Protein AF-A0A1B0TI83-F1 (afdb_monomer_lite)

Sequence (67 aa):
MKQVINSKKMYHKLNPKILYYMYTYGEVVGYKNIYKEDKVIIIQFYDLTRIWILNSELKYFIKNIEK

Structure (mmCIF, N/CA/C/O backbone):
data_AF-A0A1B0TI83-F1
#
_entry.id   AF-A0A1B0TI83-F1
#
loop_
_atom_site.group_PDB
_atom_site.id
_atom_site.type_symbol
_atom_site.label_atom_id
_atom_site.label_alt_id
_atom_site.label_comp_id
_atom_site.label_asym_id
_atom_site.label_entity_id
_atom_site.label_seq_id
_atom_site.pdbx_PDB_ins_code
_atom_site.Cartn_x
_atom_site.Cartn_y
_atom_site.Cartn_z
_atom_site.occupancy
_atom_site.B_iso_or_equiv
_atom_site.auth_seq_id
_atom_site.auth_comp_id
_atom_site.auth_asym_id
_atom_site.auth_atom_id
_atom_site.pdbx_PDB_model_num
ATOM 1 N N . MET A 1 1 ? 5.03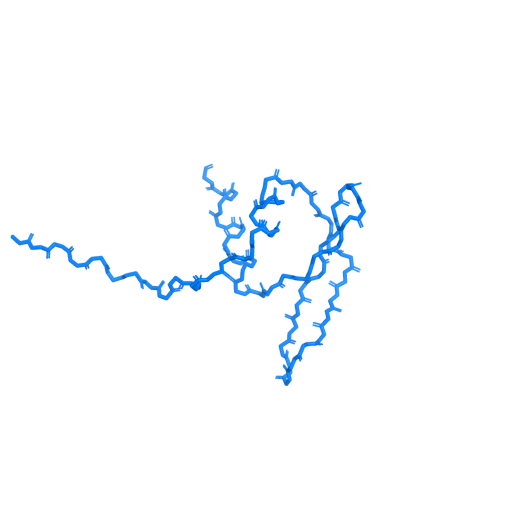9 -14.696 38.049 1.00 35.38 1 MET A N 1
ATOM 2 C CA . MET A 1 1 ? 4.386 -13.464 37.546 1.00 35.38 1 MET A CA 1
ATOM 3 C C . MET A 1 1 ? 4.318 -13.530 36.027 1.00 35.38 1 MET A C 1
ATOM 5 O O . MET A 1 1 ? 5.361 -13.603 35.394 1.00 35.38 1 MET A O 1
ATOM 9 N N . LYS A 1 2 ? 3.114 -13.592 35.444 1.00 41.22 2 LYS A N 1
ATOM 10 C CA . LYS A 1 2 ? 2.920 -13.578 33.984 1.00 41.22 2 LYS A CA 1
ATOM 11 C C . LYS A 1 2 ? 2.906 -12.123 33.509 1.00 41.22 2 LYS A C 1
ATOM 13 O O . LYS A 1 2 ? 2.038 -11.365 33.926 1.00 41.22 2 LYS A O 1
ATOM 18 N N . GLN A 1 3 ? 3.858 -11.739 32.661 1.00 35.75 3 GLN A N 1
ATOM 19 C CA . GLN A 1 3 ? 3.820 -10.446 31.977 1.00 35.75 3 GLN A CA 1
ATOM 20 C C . GLN A 1 3 ? 2.742 -10.505 30.889 1.00 35.75 3 GLN A C 1
ATOM 22 O O . GLN A 1 3 ? 2.860 -11.265 29.929 1.00 35.75 3 GLN A O 1
ATOM 27 N N . VAL A 1 4 ? 1.667 -9.736 31.061 1.00 44.56 4 VAL A N 1
ATOM 28 C CA . VAL A 1 4 ? 0.630 -9.561 30.040 1.00 44.56 4 VAL A CA 1
ATOM 29 C C . VAL A 1 4 ? 1.081 -8.429 29.127 1.00 44.56 4 VAL A C 1
ATOM 31 O O . VAL A 1 4 ? 0.975 -7.253 29.467 1.00 44.56 4 VAL A O 1
ATOM 34 N N . ILE A 1 5 ? 1.624 -8.790 27.967 1.00 39.84 5 ILE A N 1
ATOM 35 C CA . ILE A 1 5 ? 1.928 -7.834 26.904 1.00 39.84 5 ILE A CA 1
ATOM 36 C C . ILE A 1 5 ? 0.588 -7.417 26.297 1.00 39.84 5 ILE A C 1
ATOM 38 O O . ILE A 1 5 ? -0.038 -8.173 25.556 1.00 39.84 5 ILE A O 1
ATOM 42 N N . ASN A 1 6 ? 0.122 -6.219 26.648 1.00 41.53 6 ASN A N 1
ATOM 43 C CA . ASN A 1 6 ? -1.066 -5.621 26.056 1.00 41.53 6 ASN A CA 1
ATOM 44 C C . ASN A 1 6 ? -0.726 -5.228 24.610 1.00 41.53 6 ASN A C 1
ATOM 46 O O . ASN A 1 6 ? -0.158 -4.163 24.351 1.00 41.53 6 ASN A O 1
ATOM 50 N N . SER A 1 7 ? -0.985 -6.135 23.666 1.00 39.41 7 SER A N 1
ATOM 51 C CA . SER A 1 7 ? -0.828 -5.863 22.242 1.00 39.41 7 SER A CA 1
ATOM 52 C C . SER A 1 7 ? -1.846 -4.791 21.852 1.00 39.41 7 SER A C 1
ATOM 54 O O . SER A 1 7 ? -3.026 -5.052 21.635 1.00 39.41 7 SER A O 1
ATOM 56 N N . LYS A 1 8 ? -1.398 -3.530 21.809 1.00 43.88 8 LYS A N 1
ATOM 57 C CA . LYS A 1 8 ? -2.143 -2.428 21.187 1.00 43.88 8 LYS A CA 1
ATOM 58 C C . LYS A 1 8 ? -2.664 -2.920 19.836 1.00 43.88 8 LYS A C 1
ATOM 60 O O . LYS A 1 8 ? -1.836 -3.134 18.958 1.00 43.88 8 LYS A O 1
ATOM 65 N N . LYS A 1 9 ? -3.989 -3.120 19.718 1.00 45.34 9 LYS A N 1
ATOM 66 C CA . LYS A 1 9 ? -4.758 -3.441 18.496 1.00 45.34 9 LYS A CA 1
ATOM 67 C C . LYS A 1 9 ? -3.855 -3.774 17.306 1.00 45.34 9 LYS A C 1
ATOM 69 O O . LYS A 1 9 ? -3.550 -2.911 16.484 1.00 45.34 9 LYS A O 1
ATOM 74 N N . MET A 1 10 ? -3.399 -5.018 17.239 1.00 44.41 10 MET A N 1
ATOM 75 C CA . MET A 1 10 ? -2.749 -5.516 16.038 1.00 44.41 10 MET A CA 1
ATOM 76 C C . MET A 1 10 ? -3.839 -5.535 14.962 1.00 44.41 10 MET A C 1
ATOM 78 O O . MET A 1 10 ? -4.833 -6.241 15.116 1.00 44.41 10 MET A O 1
ATOM 82 N N . TYR A 1 11 ? -3.733 -4.679 13.941 1.00 53.09 11 TYR A N 1
ATOM 83 C CA . TYR A 1 11 ? -4.675 -4.666 12.820 1.00 53.09 11 TYR A CA 1
ATOM 84 C C . TYR A 1 11 ? -4.696 -6.080 12.228 1.00 53.09 11 TYR A C 1
ATOM 86 O O . TYR A 1 11 ? -3.703 -6.546 11.679 1.00 53.09 11 TYR A O 1
ATOM 94 N N . HIS A 1 12 ? -5.791 -6.804 12.461 1.00 54.47 12 HIS A N 1
ATOM 95 C CA . HIS A 1 12 ? -5.772 -8.267 12.553 1.00 54.47 12 HIS A CA 1
ATOM 96 C C . HIS A 1 12 ? -5.454 -9.018 11.251 1.00 54.47 12 HIS A C 1
ATOM 98 O O . HIS A 1 12 ? -5.256 -10.228 11.307 1.00 54.47 12 HIS A O 1
ATOM 104 N N . LYS A 1 13 ? -5.377 -8.347 10.097 1.00 64.62 13 LYS A N 1
ATOM 105 C CA . LYS A 1 13 ? -4.974 -8.950 8.821 1.00 64.62 13 LYS A CA 1
ATOM 106 C C . LYS A 1 13 ? -4.322 -7.893 7.932 1.00 64.62 13 LYS A C 1
ATOM 108 O O . LYS A 1 13 ? -5.018 -7.222 7.179 1.00 64.62 13 LYS A O 1
ATOM 113 N N . LEU A 1 14 ? -2.998 -7.755 8.013 1.00 68.06 14 LEU A N 1
ATOM 114 C CA . LEU A 1 14 ? -2.239 -7.123 6.929 1.00 68.06 14 LEU A CA 1
ATOM 115 C C . LEU A 1 14 ? -2.528 -7.896 5.641 1.00 68.06 14 LEU A C 1
ATOM 117 O O . LEU A 1 14 ? -2.485 -9.130 5.632 1.00 68.06 14 LEU A O 1
ATOM 121 N N . ASN A 1 15 ? -2.845 -7.183 4.564 1.00 74.38 15 ASN A N 1
ATOM 122 C CA . ASN A 1 15 ? -3.046 -7.821 3.273 1.00 74.38 15 ASN A CA 1
ATOM 123 C C . ASN A 1 15 ? -1.739 -8.528 2.846 1.00 74.38 15 ASN A C 1
ATOM 125 O O . ASN A 1 15 ? -0.696 -7.874 2.799 1.00 74.38 15 ASN A O 1
ATOM 129 N N . PRO A 1 16 ? -1.752 -9.829 2.498 1.00 77.94 16 PRO A N 1
ATOM 130 C CA . PRO A 1 16 ? -0.544 -10.540 2.074 1.00 77.94 16 PRO A CA 1
ATOM 131 C C . PRO A 1 16 ? 0.171 -9.884 0.888 1.00 77.94 16 PRO A C 1
ATOM 133 O O . PRO A 1 16 ? 1.394 -9.933 0.807 1.00 77.94 16 PRO A O 1
ATOM 136 N N . LYS A 1 17 ? -0.575 -9.214 -0.005 1.00 78.19 17 LYS A N 1
ATOM 137 C CA . LYS A 1 17 ? 0.023 -8.435 -1.097 1.00 78.19 17 LYS A CA 1
ATOM 138 C C . LYS A 1 17 ? 0.814 -7.247 -0.565 1.00 78.19 17 LYS A C 1
ATOM 140 O O . LYS A 1 17 ? 1.912 -7.000 -1.027 1.00 78.19 17 LYS A O 1
ATOM 145 N N . ILE A 1 18 ? 0.292 -6.548 0.437 1.00 77.75 18 ILE A N 1
ATOM 146 C CA . ILE A 1 18 ? 1.008 -5.448 1.085 1.00 77.75 18 ILE A CA 1
ATOM 147 C C . ILE A 1 18 ? 2.308 -5.973 1.720 1.00 77.75 18 ILE A C 1
ATOM 149 O O . ILE A 1 18 ? 3.355 -5.363 1.541 1.00 77.75 18 ILE A O 1
ATOM 153 N N . LEU A 1 19 ? 2.274 -7.136 2.383 1.00 80.38 19 LEU A N 1
ATOM 154 C CA . LEU A 1 19 ? 3.479 -7.756 2.948 1.00 80.38 19 LEU A CA 1
ATOM 155 C C . LEU 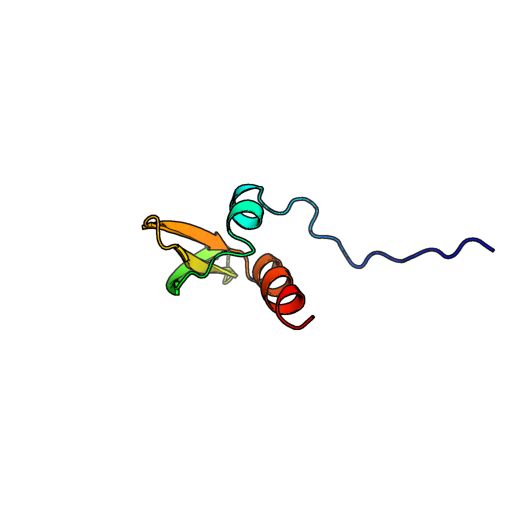A 1 19 ? 4.525 -8.102 1.874 1.00 80.38 19 LEU A C 1
ATOM 157 O O . LEU A 1 19 ? 5.713 -7.884 2.091 1.00 80.38 19 LEU A O 1
ATOM 161 N N . TYR A 1 20 ? 4.087 -8.611 0.719 1.00 84.38 20 TYR A N 1
ATOM 162 C CA . TYR A 1 20 ? 4.974 -8.946 -0.397 1.00 84.38 20 TYR A CA 1
ATOM 163 C C . TYR A 1 20 ? 5.788 -7.735 -0.881 1.00 84.38 20 TYR A C 1
ATOM 165 O O . TYR A 1 20 ? 6.979 -7.863 -1.145 1.00 84.38 20 TYR A O 1
ATOM 173 N N . TYR A 1 21 ? 5.174 -6.550 -0.910 1.00 82.19 21 TYR A N 1
ATOM 174 C CA . TYR A 1 21 ? 5.836 -5.309 -1.317 1.00 82.19 21 TYR A CA 1
ATOM 175 C C . TYR A 1 21 ? 6.429 -4.506 -0.142 1.00 82.19 21 TYR A C 1
ATOM 177 O O . TYR A 1 21 ? 6.813 -3.347 -0.308 1.00 82.19 21 TYR A O 1
ATOM 185 N N . MET A 1 22 ? 6.524 -5.088 1.064 1.00 77.25 22 MET A N 1
ATOM 186 C CA . MET A 1 22 ? 6.945 -4.348 2.264 1.00 77.25 22 MET A CA 1
ATOM 187 C C . MET A 1 22 ? 8.373 -3.805 2.186 1.00 77.25 22 MET A C 1
ATOM 189 O O . MET A 1 22 ? 8.670 -2.748 2.736 1.00 77.25 22 MET A O 1
ATOM 193 N N . TYR A 1 23 ? 9.239 -4.523 1.478 1.00 78.25 23 TYR A N 1
ATOM 194 C CA . TYR A 1 23 ? 10.654 -4.190 1.313 1.00 78.25 23 TYR A CA 1
ATOM 195 C C . TYR A 1 23 ? 10.985 -3.687 -0.091 1.00 78.25 23 TYR A C 1
ATOM 197 O O . TYR A 1 23 ? 12.150 -3.618 -0.473 1.00 78.25 23 TYR A O 1
ATOM 205 N N . THR A 1 24 ? 9.963 -3.361 -0.878 1.00 80.88 24 THR A N 1
ATOM 206 C CA . THR A 1 24 ? 10.140 -2.818 -2.222 1.00 80.88 24 THR A CA 1
ATOM 207 C C . THR A 1 24 ? 9.814 -1.340 -2.223 1.00 80.88 24 THR A C 1
ATOM 209 O O . THR A 1 24 ? 8.801 -0.921 -1.660 1.00 80.88 24 THR A O 1
ATOM 212 N N . TYR A 1 25 ? 10.644 -0.553 -2.898 1.00 82.25 25 TYR A N 1
ATOM 213 C CA . TYR A 1 25 ? 10.332 0.846 -3.135 1.00 82.25 25 TYR A CA 1
ATOM 214 C C . TYR A 1 25 ? 9.135 0.960 -4.079 1.00 82.25 25 TYR A C 1
ATOM 216 O O . TYR A 1 25 ? 9.019 0.232 -5.067 1.00 82.25 25 TYR A O 1
ATOM 224 N N . GLY A 1 26 ? 8.245 1.883 -3.747 1.00 85.25 26 GLY A N 1
ATOM 225 C CA . GLY A 1 26 ? 7.114 2.258 -4.571 1.00 85.25 26 GLY A CA 1
ATOM 226 C C . GLY A 1 26 ? 6.870 3.753 -4.444 1.00 85.25 26 GLY A C 1
ATOM 227 O O . GLY A 1 26 ? 7.231 4.376 -3.444 1.00 85.25 26 GLY A O 1
ATOM 228 N N . GLU A 1 27 ? 6.262 4.326 -5.469 1.00 89.81 27 GLU A N 1
ATOM 229 C CA . GLU A 1 27 ? 5.963 5.749 -5.541 1.00 89.81 27 GLU A CA 1
ATOM 230 C C . GLU A 1 27 ? 4.495 5.992 -5.214 1.00 89.81 27 GLU A C 1
ATOM 232 O O . GLU A 1 27 ? 3.607 5.244 -5.631 1.00 89.81 27 GLU A O 1
ATOM 237 N N . VAL A 1 28 ? 4.216 7.061 -4.470 1.00 91.56 28 VAL A N 1
ATOM 238 C CA . VAL A 1 28 ? 2.838 7.497 -4.244 1.00 91.56 28 VAL A CA 1
ATOM 239 C C . VAL A 1 28 ? 2.323 8.139 -5.527 1.00 91.56 28 VAL A C 1
ATOM 241 O O . VAL A 1 28 ? 2.750 9.229 -5.894 1.00 91.56 28 VAL A O 1
ATOM 244 N N . VAL A 1 29 ? 1.377 7.477 -6.192 1.00 93.88 29 VAL A N 1
ATOM 245 C CA . VAL A 1 29 ? 0.808 7.935 -7.475 1.00 93.88 29 VAL A CA 1
ATOM 246 C C . VAL A 1 29 ? -0.579 8.551 -7.334 1.00 93.88 29 VAL A C 1
ATOM 248 O O . VAL A 1 29 ? -1.150 9.043 -8.305 1.00 93.88 29 VAL A O 1
ATOM 251 N N . GLY A 1 30 ? -1.156 8.522 -6.133 1.00 92.62 30 GLY A N 1
ATOM 252 C CA . GLY A 1 30 ? -2.433 9.170 -5.879 1.00 92.62 30 GLY A CA 1
ATOM 253 C C . GLY A 1 30 ? -3.087 8.756 -4.573 1.00 92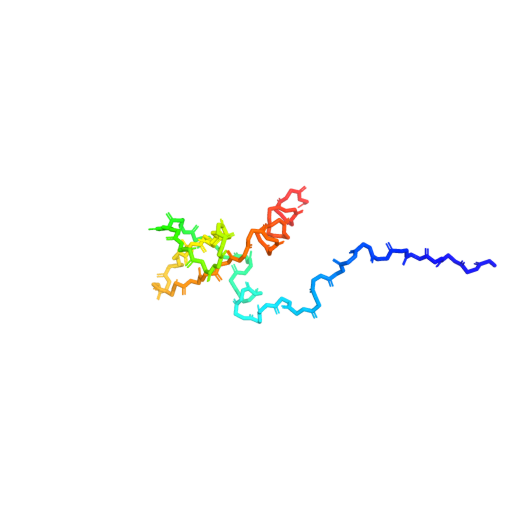.62 30 GLY A C 1
ATOM 254 O O . GLY A 1 30 ? -2.505 8.071 -3.733 1.00 92.62 30 GLY A O 1
ATOM 255 N N . TYR A 1 31 ? -4.340 9.174 -4.432 1.00 92.94 31 TYR A N 1
ATOM 256 C CA . TYR A 1 31 ? -5.171 8.919 -3.264 1.00 92.94 31 TYR A CA 1
ATOM 257 C C . TYR A 1 31 ? -6.570 8.511 -3.717 1.00 92.94 31 TYR A C 1
ATOM 259 O O . TYR A 1 31 ? -7.052 8.973 -4.753 1.00 92.94 31 TYR A O 1
ATOM 267 N N . LYS A 1 32 ? -7.243 7.672 -2.929 1.00 88.94 32 LYS A N 1
ATOM 268 C CA . LYS A 1 32 ? -8.635 7.281 -3.174 1.00 88.94 32 LYS A CA 1
ATOM 269 C C . LYS A 1 32 ? -9.479 7.468 -1.920 1.00 88.94 32 LYS A C 1
ATOM 271 O O . LYS A 1 32 ? -9.079 7.067 -0.835 1.00 88.94 32 LYS A O 1
ATOM 276 N N . ASN A 1 33 ? -10.670 8.037 -2.076 1.00 91.00 33 ASN A N 1
ATOM 277 C CA . ASN A 1 33 ? -11.663 8.081 -1.004 1.00 91.00 33 ASN A CA 1
ATOM 278 C C . ASN A 1 33 ? -12.378 6.725 -0.945 1.00 91.00 33 ASN A C 1
ATOM 280 O O . ASN A 1 33 ? -12.859 6.248 -1.976 1.00 91.00 33 ASN A O 1
ATOM 284 N N . ILE A 1 34 ? -12.440 6.102 0.233 1.00 84.50 34 ILE A N 1
ATOM 285 C CA . ILE A 1 34 ? -13.111 4.803 0.410 1.00 84.50 34 ILE A CA 1
ATOM 286 C C . ILE A 1 34 ? -14.426 4.919 1.185 1.00 84.50 34 ILE A C 1
ATOM 288 O O . ILE A 1 34 ? -15.388 4.253 0.811 1.00 84.50 34 ILE A O 1
ATOM 292 N N . TYR A 1 35 ? -14.510 5.774 2.212 1.00 82.75 35 TYR A N 1
ATOM 293 C CA . TYR A 1 35 ? -15.743 5.982 2.979 1.00 82.75 35 TYR A CA 1
ATOM 294 C C . TYR A 1 35 ? -15.669 7.234 3.854 1.00 82.75 35 TYR A C 1
ATOM 296 O O . TYR A 1 35 ? -14.645 7.426 4.483 1.00 82.75 35 TYR A O 1
ATOM 304 N N . LYS A 1 36 ? -16.741 8.047 3.919 1.00 70.75 36 LYS A N 1
ATOM 305 C CA . LYS A 1 36 ? -16.931 9.198 4.840 1.00 70.75 36 LYS A CA 1
ATOM 306 C C . LYS A 1 36 ? -15.622 9.831 5.348 1.00 70.75 36 LYS A C 1
ATOM 308 O O . LYS A 1 36 ? -15.358 9.819 6.540 1.00 70.75 36 LYS A O 1
ATOM 313 N N . GLU A 1 37 ? -14.833 10.370 4.417 1.00 74.50 37 GLU A N 1
ATOM 314 C CA . GLU A 1 37 ? -13.560 11.084 4.649 1.00 74.50 37 GLU A CA 1
ATOM 315 C C . GLU A 1 37 ? -12.289 10.229 4.816 1.00 74.50 37 GLU A C 1
ATOM 317 O O . GLU A 1 37 ? -11.187 10.771 4.713 1.00 74.50 37 GLU A O 1
ATOM 322 N N . ASP A 1 38 ? -12.394 8.905 4.933 1.00 81.25 38 ASP A N 1
ATOM 323 C CA . ASP A 1 38 ? -11.236 8.014 4.889 1.00 81.25 38 ASP A CA 1
ATOM 324 C C . ASP A 1 38 ? -10.629 7.970 3.484 1.00 81.25 38 ASP A C 1
ATOM 326 O O . ASP A 1 38 ? -11.258 7.567 2.490 1.00 81.25 38 ASP A O 1
ATOM 330 N N . LYS A 1 39 ? -9.357 8.369 3.429 1.00 88.31 39 LYS A N 1
ATOM 331 C CA . LYS A 1 39 ? -8.512 8.325 2.239 1.00 88.31 39 LYS A CA 1
ATOM 332 C C . LYS A 1 39 ? -7.484 7.216 2.364 1.00 88.31 39 LYS A C 1
ATOM 334 O O . LYS A 1 39 ? -6.864 7.042 3.412 1.00 88.31 39 LYS A O 1
ATOM 339 N N . VAL A 1 40 ? -7.273 6.513 1.262 1.00 90.00 40 VAL A N 1
ATOM 340 C CA . VAL A 1 40 ? -6.197 5.536 1.098 1.00 90.00 40 VAL A CA 1
ATOM 341 C C . VAL A 1 40 ? -5.159 6.068 0.134 1.00 90.00 40 VAL A C 1
ATOM 343 O O . VAL A 1 40 ? -5.487 6.798 -0.806 1.00 90.00 40 VAL A O 1
ATOM 346 N N . ILE A 1 41 ? -3.911 5.693 0.375 1.00 91.19 41 ILE A N 1
ATOM 347 C CA . ILE A 1 41 ? -2.782 6.050 -0.478 1.00 91.19 41 ILE A CA 1
ATOM 348 C C . ILE A 1 41 ? -2.656 4.982 -1.557 1.00 91.19 41 ILE A C 1
ATOM 350 O O . ILE A 1 41 ? -2.790 3.792 -1.273 1.00 91.19 41 ILE A O 1
ATOM 354 N N . ILE A 1 42 ? -2.410 5.400 -2.794 1.00 91.62 42 ILE A N 1
ATOM 355 C CA . ILE A 1 42 ? -2.122 4.506 -3.912 1.00 91.62 42 ILE A CA 1
ATOM 356 C C . ILE A 1 42 ? -0.615 4.517 -4.134 1.00 91.62 42 ILE A C 1
ATOM 358 O O . ILE A 1 42 ? -0.060 5.540 -4.538 1.00 91.62 42 ILE A O 1
ATOM 362 N N . ILE A 1 43 ? 0.027 3.378 -3.891 1.00 90.50 43 ILE A N 1
ATOM 363 C CA . ILE A 1 43 ? 1.448 3.176 -4.179 1.00 90.50 43 ILE A CA 1
ATOM 364 C C . ILE A 1 43 ? 1.569 2.350 -5.457 1.00 90.50 43 ILE A C 1
ATOM 366 O O . ILE A 1 43 ? 0.899 1.322 -5.587 1.00 90.50 43 ILE A O 1
ATOM 370 N N . GLN A 1 44 ? 2.391 2.810 -6.398 1.00 91.12 44 GLN A N 1
ATOM 371 C CA . GLN A 1 44 ? 2.795 2.059 -7.582 1.00 91.12 44 GLN A CA 1
ATOM 372 C C . GLN A 1 44 ? 4.207 1.511 -7.382 1.00 91.12 44 GLN A C 1
ATOM 374 O O . GLN A 1 44 ? 5.121 2.255 -7.037 1.00 91.12 44 GLN A O 1
ATOM 379 N N . PHE A 1 45 ? 4.377 0.217 -7.624 1.00 90.00 45 PHE A N 1
ATOM 380 C CA . PHE 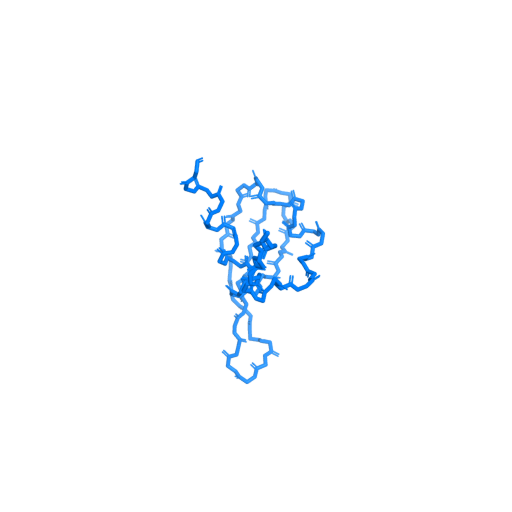A 1 45 ? 5.667 -0.464 -7.566 1.00 90.00 45 PHE A CA 1
ATOM 381 C C . PHE A 1 45 ? 6.297 -0.576 -8.962 1.00 90.00 45 PHE A C 1
ATOM 383 O O . PHE A 1 45 ? 5.661 -0.275 -9.977 1.00 90.00 45 PHE A O 1
ATOM 390 N N . TYR A 1 46 ? 7.562 -1.004 -9.021 1.00 88.50 46 TYR A N 1
ATOM 391 C CA . TYR A 1 46 ? 8.325 -1.128 -10.272 1.00 88.50 46 TYR A CA 1
ATOM 392 C C . TYR A 1 46 ? 7.694 -2.066 -11.303 1.00 88.50 46 TYR A C 1
ATOM 394 O O . TYR A 1 46 ? 7.844 -1.855 -12.502 1.00 88.50 46 TYR A O 1
ATOM 402 N N . ASP A 1 47 ? 6.959 -3.077 -10.847 1.00 91.12 47 ASP A N 1
ATOM 403 C CA . ASP A 1 47 ? 6.214 -4.013 -11.693 1.00 91.12 47 ASP A CA 1
ATOM 404 C C . ASP A 1 47 ? 4.891 -3.423 -12.221 1.00 91.12 47 ASP A C 1
ATOM 406 O O . ASP A 1 47 ? 4.060 -4.145 -12.768 1.00 91.12 47 ASP A O 1
ATOM 410 N N . LEU A 1 48 ? 4.686 -2.112 -12.044 1.00 91.19 48 LEU A N 1
ATOM 411 C CA . LEU A 1 48 ? 3.471 -1.369 -12.377 1.00 91.19 48 LEU A CA 1
ATOM 412 C C . LEU A 1 48 ? 2.242 -1.791 -11.556 1.00 91.19 48 LEU A C 1
ATOM 414 O O . LEU A 1 48 ? 1.142 -1.273 -11.783 1.00 91.19 48 LEU A O 1
ATOM 418 N N . THR A 1 49 ? 2.411 -2.668 -10.561 1.00 91.44 49 THR A N 1
ATOM 419 C CA . THR A 1 49 ? 1.341 -3.035 -9.638 1.00 91.44 49 THR A CA 1
ATOM 420 C C . THR A 1 49 ? 0.996 -1.838 -8.765 1.00 91.44 49 THR A C 1
ATOM 422 O O . THR A 1 49 ? 1.866 -1.174 -8.201 1.00 91.44 49 THR A O 1
ATOM 425 N N . ARG A 1 50 ? -0.304 -1.563 -8.631 1.00 91.56 50 ARG A N 1
ATOM 426 C CA . ARG A 1 50 ? -0.831 -0.502 -7.769 1.00 91.56 50 ARG A CA 1
ATOM 427 C C . ARG A 1 50 ? -1.572 -1.106 -6.594 1.00 91.56 50 ARG A C 1
ATOM 429 O O . ARG A 1 50 ? -2.476 -1.919 -6.786 1.00 91.56 50 ARG A O 1
ATOM 436 N N . ILE A 1 51 ? -1.229 -0.668 -5.389 1.00 89.69 51 ILE A N 1
ATOM 437 C CA . ILE A 1 51 ? -1.890 -1.110 -4.162 1.00 89.69 51 ILE A CA 1
ATOM 438 C C . ILE A 1 51 ? -2.455 0.095 -3.429 1.00 89.69 51 ILE A C 1
ATOM 440 O O . ILE A 1 51 ? -1.794 1.120 -3.273 1.00 89.69 51 ILE A O 1
ATOM 444 N N . TRP A 1 52 ? -3.701 -0.040 -2.984 1.00 90.19 52 TRP A N 1
ATOM 445 C CA . TRP A 1 52 ? -4.333 0.918 -2.087 1.00 90.19 52 TRP A CA 1
ATOM 446 C C . TRP A 1 52 ? -4.051 0.497 -0.654 1.00 90.19 52 TRP A C 1
ATOM 448 O O . TRP A 1 52 ? -4.415 -0.609 -0.258 1.00 90.19 52 TRP A O 1
ATOM 458 N N . ILE A 1 53 ? -3.398 1.373 0.099 1.00 86.19 53 ILE A N 1
ATOM 459 C CA . ILE A 1 53 ? -2.949 1.109 1.462 1.00 86.19 53 ILE A CA 1
ATOM 460 C C . ILE A 1 53 ? -3.714 2.028 2.409 1.00 86.19 53 ILE A C 1
ATOM 462 O O . ILE A 1 53 ? -3.791 3.245 2.197 1.00 86.19 53 ILE A O 1
ATOM 466 N N . LEU A 1 54 ? -4.290 1.443 3.460 1.00 85.31 54 LEU A N 1
ATOM 467 C CA . LEU A 1 54 ? -4.935 2.212 4.519 1.00 85.31 54 LEU A CA 1
ATOM 468 C C . LEU A 1 54 ? -3.880 3.016 5.292 1.00 85.31 54 LEU A C 1
ATOM 470 O O . LEU A 1 54 ? -2.779 2.535 5.554 1.00 85.31 54 LEU A O 1
ATOM 474 N N . ASN A 1 55 ? -4.232 4.210 5.773 1.00 80.56 55 ASN A N 1
ATOM 475 C CA . ASN A 1 55 ? -3.327 5.004 6.620 1.00 80.56 55 ASN A CA 1
ATOM 476 C C . ASN A 1 55 ? -2.869 4.248 7.884 1.00 80.56 55 ASN A C 1
ATOM 478 O O . ASN A 1 55 ? -1.777 4.485 8.401 1.00 80.56 55 ASN A O 1
ATOM 482 N N . SER A 1 56 ? -3.691 3.327 8.393 1.00 77.94 56 SER A N 1
ATOM 483 C CA . SER A 1 56 ? -3.332 2.433 9.498 1.00 77.94 56 SER A CA 1
ATOM 484 C C . SER A 1 56 ? -2.245 1.422 9.125 1.00 77.94 56 SER A C 1
ATOM 486 O O . SER A 1 56 ? -1.372 1.151 9.948 1.00 77.94 56 SER A O 1
ATOM 488 N N . GLU A 1 57 ? -2.273 0.893 7.902 1.00 76.19 57 GLU A N 1
ATOM 489 C CA . GLU A 1 57 ? -1.280 -0.048 7.371 1.00 76.19 57 GLU A CA 1
ATOM 490 C C . GLU A 1 57 ? 0.029 0.671 7.020 1.00 76.19 57 GLU A C 1
ATOM 492 O O . GLU A 1 57 ? 1.109 0.161 7.309 1.00 76.19 57 GLU A O 1
ATOM 497 N N . LEU A 1 58 ? -0.048 1.907 6.512 1.00 76.19 58 LEU A N 1
ATOM 498 C CA . LEU A 1 58 ? 1.126 2.734 6.209 1.00 76.19 58 LEU A CA 1
ATOM 499 C C . LEU A 1 58 ? 2.001 2.993 7.448 1.00 76.19 58 LEU A C 1
ATOM 501 O O . LEU A 1 58 ? 3.228 2.952 7.376 1.00 76.19 58 LEU A O 1
ATOM 505 N N . LYS A 1 59 ? 1.384 3.208 8.619 1.00 71.31 59 LYS A N 1
ATOM 506 C CA . LYS A 1 59 ? 2.118 3.384 9.886 1.00 71.31 59 LYS A CA 1
ATOM 507 C C . LYS A 1 59 ? 2.985 2.172 10.239 1.00 71.31 59 LYS A C 1
ATOM 509 O O . LYS A 1 59 ? 3.979 2.329 10.943 1.00 71.31 59 LYS A O 1
ATOM 514 N N . TYR A 1 60 ? 2.620 0.977 9.773 1.00 67.44 60 TYR A N 1
ATOM 515 C CA . TYR A 1 60 ? 3.430 -0.224 9.9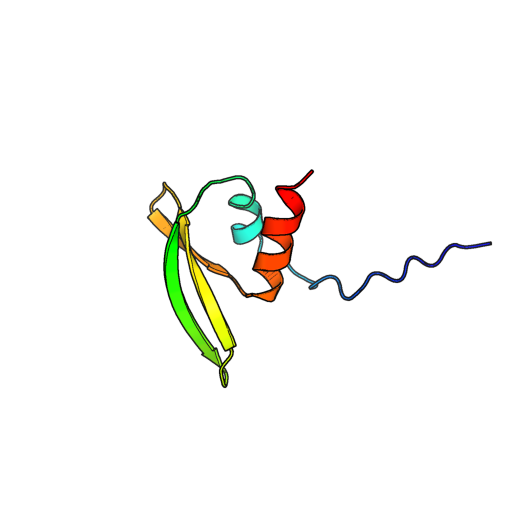56 1.00 67.44 60 TYR A CA 1
ATOM 516 C C . TYR A 1 60 ? 4.647 -0.243 9.019 1.00 67.44 60 TYR A C 1
ATOM 518 O O . TYR A 1 60 ? 5.713 -0.678 9.439 1.00 67.44 60 TYR A O 1
ATOM 526 N N . PHE A 1 61 ? 4.528 0.286 7.797 1.00 65.62 61 PHE A N 1
ATOM 527 C CA . PHE A 1 61 ? 5.649 0.385 6.851 1.00 65.62 61 PHE A CA 1
ATOM 528 C C . PHE A 1 61 ? 6.752 1.297 7.365 1.00 65.62 61 PHE A C 1
ATOM 530 O O . PHE A 1 61 ? 7.893 0.871 7.501 1.00 65.62 61 PHE A O 1
ATOM 537 N N . ILE A 1 62 ? 6.398 2.538 7.705 1.00 60.34 62 ILE A N 1
ATOM 538 C CA . ILE A 1 62 ? 7.379 3.564 8.085 1.00 60.34 62 ILE A CA 1
ATOM 539 C C . ILE A 1 62 ? 8.158 3.128 9.333 1.00 60.34 62 ILE A C 1
ATOM 541 O O . ILE A 1 62 ? 9.375 3.264 9.397 1.00 60.34 62 ILE A O 1
ATOM 545 N N . LYS A 1 63 ? 7.472 2.503 10.297 1.00 54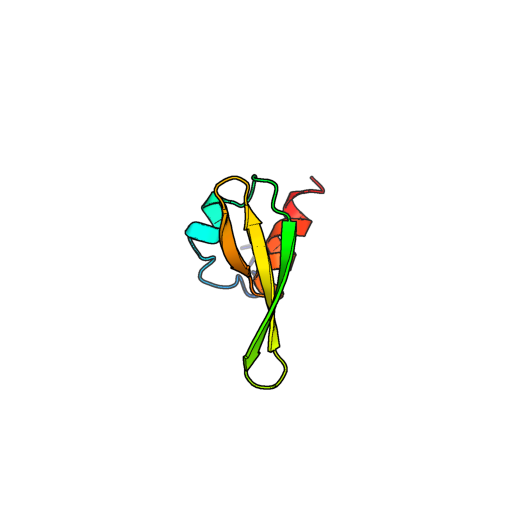.41 63 LYS A N 1
ATOM 546 C CA . LYS A 1 63 ? 8.086 2.064 11.555 1.00 54.41 63 LYS A CA 1
ATOM 547 C C . LYS A 1 63 ? 9.126 0.944 11.387 1.00 54.41 63 LYS A C 1
ATOM 549 O O . LYS A 1 63 ? 9.947 0.760 12.279 1.00 54.41 63 LYS A O 1
ATOM 554 N N . ASN A 1 64 ? 9.083 0.184 10.292 1.00 51.41 64 ASN A N 1
ATOM 555 C CA . ASN A 1 64 ? 10.041 -0.894 10.024 1.00 51.41 64 ASN A CA 1
ATOM 556 C C . ASN A 1 64 ? 11.236 -0.453 9.159 1.00 51.41 64 ASN A C 1
ATOM 558 O O . ASN A 1 64 ? 12.126 -1.265 8.938 1.00 51.41 64 ASN A O 1
ATOM 562 N N . ILE A 1 65 ? 11.271 0.802 8.692 1.00 50.31 65 ILE A N 1
ATOM 563 C CA . ILE A 1 65 ? 12.404 1.368 7.937 1.00 50.31 65 ILE A CA 1
ATOM 564 C C . ILE A 1 65 ? 13.433 2.022 8.883 1.00 50.31 65 ILE A C 1
ATOM 566 O O . ILE A 1 65 ? 14.613 2.076 8.563 1.00 50.31 65 ILE A O 1
ATOM 570 N N . GLU A 1 66 ? 13.018 2.477 10.070 1.00 44.94 66 GLU A N 1
ATOM 571 C CA . GLU A 1 66 ? 13.881 3.162 11.054 1.00 44.94 66 GLU A CA 1
ATOM 572 C C . GLU A 1 66 ? 14.626 2.220 12.029 1.00 44.94 66 GLU A C 1
ATOM 574 O O . GLU A 1 66 ? 14.944 2.625 13.150 1.00 44.94 66 GLU A O 1
ATOM 579 N N . LYS A 1 67 ? 14.880 0.957 11.664 1.00 37.03 67 LYS A N 1
ATOM 580 C CA . LYS A 1 67 ? 15.568 -0.006 12.542 1.00 37.03 67 LYS A CA 1
ATOM 581 C C . LYS A 1 67 ? 16.841 -0.577 11.947 1.00 37.03 67 LYS A C 1
ATOM 583 O O . LYS A 1 67 ? 16.812 -0.943 10.755 1.00 37.03 67 LYS A O 1
#

Foldseek 3Di:
DDDDPPPPPPVPDDDVVCVVCLPFDWDFPDWDDDDDPFIWTWTAGPVRDIDTHGPVRVVVSVVVVVD

Secondary structure (DSSP, 8-state):
-----------S---HHHHHTTTS-EEEEEEEEEETTEEEEEEEETTS-EEEEEHHHHHHHHHTT--

Organism: NCBI:txid1896769

Radius of gyration: 14.47 Å; chains: 1; bounding box: 32×25×50 Å

pLDDT: mean 73.09, std 18.48, range [35.38, 93.88]